Protein AF-A0A7R8GUP8-F1 (afdb_monomer_lite)

Radius of gyration: 16.22 Å; chains: 1; bounding box: 45×28×40 Å

Secondary structure (DSSP, 8-state):
-HHHHHHHHHHHTTTS---HHHHHHHHHHHHHHHHHHHHHHHHSHHHHTT-HHHHHHHHHHHHHHHHHHHHHHHTTT-HHHHHHHHHHHHHHHHHHHHHHHHHHHHTT--

Organism: Callithrix jacchus (NCBI:txid9483)

pLDDT: mean 79.9, std 14.55, range [36.47, 97.06]

InterPro domains:
  IPR000471 Interferon alpha/beta/delta [PF00143] (1-103)
  IPR000471 Interferon alpha/beta/delta [PS00252] (64-82)
  IPR000471 Interferon alpha/beta/delta [PTHR11691] (1-104)
  IPR000471 Interferon alpha/beta/delta [SM00076] (1-93)
  IPR009079 Four-helical cytokine-like, core [G3DSA:1.20.1250.10] (1-110)
  IPR009079 Four-helical cytokine-like, core [SSF47266] (1-104)

Sequence (110 aa):
MLQQIFSIFRADISLDGWEENHMEKFLIQLHQHLEYLEALMGLEAEKLSGTLGSDNLRLQVKMYFQRIHDYLENQDYSSCAWAIVRVEINRCLFFVFSLTRKLSNQGKDP

Structure (mmCIF, N/CA/C/O backbone):
data_AF-A0A7R8GUP8-F1
#
_entry.id   AF-A0A7R8GUP8-F1
#
loop_
_atom_site.group_PDB
_atom_site.id
_atom_site.type_symbol
_atom_site.label_atom_id
_atom_site.label_alt_id
_atom_site.label_comp_id
_atom_site.label_asym_id
_atom_site.label_entity_id
_atom_site.label_seq_id
_atom_site.pdbx_PDB_ins_code
_atom_site.Cartn_x
_atom_site.Cartn_y
_atom_site.Cartn_z
_atom_site.occupancy
_atom_site.B_iso_or_equiv
_atom_site.auth_seq_id
_atom_site.auth_comp_id
_atom_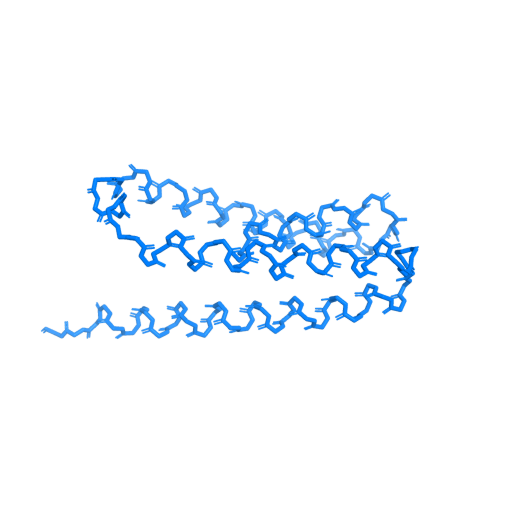site.auth_asym_id
_atom_site.auth_atom_id
_atom_site.pdbx_PDB_model_num
ATOM 1 N N . MET A 1 1 ? -6.436 -0.737 4.865 1.00 88.06 1 MET A N 1
ATOM 2 C CA . MET A 1 1 ? -6.224 0.055 3.632 1.00 88.06 1 MET A CA 1
ATOM 3 C C . MET A 1 1 ? -5.012 0.960 3.801 1.00 88.06 1 MET A C 1
ATOM 5 O O . MET A 1 1 ? -3.974 0.623 3.259 1.00 88.06 1 MET A O 1
ATOM 9 N N . LEU A 1 2 ? -5.084 2.016 4.623 1.00 88.94 2 LEU A N 1
ATOM 10 C CA . LEU A 1 2 ? -3.980 2.975 4.812 1.00 88.94 2 LEU A CA 1
ATOM 11 C C . LEU A 1 2 ? -2.650 2.331 5.256 1.00 88.94 2 LEU A C 1
ATOM 13 O O . LEU A 1 2 ? -1.621 2.606 4.651 1.00 88.94 2 LEU A O 1
ATOM 17 N N . GLN A 1 3 ? -2.676 1.395 6.214 1.00 89.31 3 GLN A N 1
ATOM 18 C CA . GLN A 1 3 ? -1.477 0.638 6.624 1.00 89.31 3 GLN A CA 1
ATOM 19 C C . GLN A 1 3 ? -0.855 -0.174 5.471 1.00 89.31 3 GLN A C 1
ATOM 21 O O . GLN A 1 3 ? 0.361 -0.284 5.372 1.00 89.31 3 GLN A O 1
ATOM 26 N N . GLN A 1 4 ? -1.682 -0.743 4.587 1.00 91.50 4 GLN A N 1
ATOM 27 C CA . GLN A 1 4 ? -1.197 -1.542 3.455 1.00 91.50 4 GLN A CA 1
ATOM 28 C C . GLN A 1 4 ? -0.584 -0.648 2.368 1.00 91.50 4 GLN A C 1
ATOM 30 O O . GLN A 1 4 ? 0.474 -0.963 1.839 1.00 91.50 4 GLN A O 1
ATOM 35 N N . ILE A 1 5 ? -1.200 0.511 2.103 1.00 90.62 5 ILE A N 1
ATOM 36 C CA . ILE A 1 5 ? -0.655 1.546 1.212 1.00 90.62 5 ILE A CA 1
ATOM 37 C C . ILE A 1 5 ? 0.729 1.985 1.696 1.00 90.62 5 ILE A C 1
ATOM 39 O O . ILE A 1 5 ? 1.680 1.994 0.923 1.00 90.62 5 ILE A O 1
ATOM 43 N N . PHE A 1 6 ? 0.853 2.295 2.986 1.00 87.75 6 PHE A N 1
ATOM 44 C CA . PHE A 1 6 ? 2.123 2.682 3.590 1.00 87.75 6 PHE A CA 1
ATOM 45 C C . PHE A 1 6 ? 3.212 1.607 3.404 1.00 87.75 6 PHE A C 1
ATOM 47 O O . PHE A 1 6 ? 4.350 1.938 3.081 1.00 87.75 6 PHE A O 1
ATOM 54 N N . SER A 1 7 ? 2.856 0.323 3.537 1.00 88.56 7 SER A N 1
ATOM 55 C CA . SER A 1 7 ? 3.774 -0.802 3.302 1.00 88.56 7 SER A CA 1
ATOM 56 C C . SER A 1 7 ? 4.297 -0.858 1.862 1.00 88.56 7 SER A C 1
ATOM 58 O O . SER A 1 7 ? 5.486 -1.091 1.661 1.00 88.56 7 SER A O 1
ATOM 60 N N . ILE A 1 8 ? 3.438 -0.611 0.867 1.00 87.62 8 ILE A N 1
ATOM 61 C CA . ILE A 1 8 ? 3.827 -0.610 -0.553 1.00 87.62 8 ILE A CA 1
ATOM 62 C C . ILE A 1 8 ? 4.857 0.486 -0.838 1.00 87.62 8 ILE A C 1
ATOM 64 O O . ILE A 1 8 ? 5.917 0.211 -1.389 1.00 87.62 8 ILE A O 1
ATOM 68 N N . PHE A 1 9 ? 4.581 1.725 -0.432 1.00 81.12 9 PHE A N 1
ATOM 69 C CA . PHE A 1 9 ? 5.469 2.851 -0.748 1.00 81.12 9 PHE A CA 1
ATOM 70 C C . PHE A 1 9 ? 6.750 2.876 0.076 1.00 81.12 9 PHE A C 1
ATOM 72 O O . PHE A 1 9 ? 7.754 3.415 -0.379 1.00 81.12 9 PHE A O 1
ATOM 79 N N . ARG A 1 10 ? 6.757 2.271 1.269 1.00 79.38 10 ARG A N 1
ATOM 80 C CA . ARG A 1 10 ? 7.998 2.089 2.028 1.00 79.38 10 ARG A CA 1
ATOM 81 C C . ARG A 1 10 ? 9.014 1.243 1.248 1.00 79.38 10 ARG A C 1
ATOM 83 O O . ARG A 1 10 ? 10.204 1.520 1.341 1.00 79.38 10 ARG A O 1
ATOM 90 N N . ALA A 1 11 ? 8.558 0.238 0.497 1.00 69.25 11 ALA A N 1
ATOM 91 C CA . ALA A 1 11 ? 9.429 -0.588 -0.341 1.00 69.25 11 ALA A CA 1
ATOM 92 C C . ALA A 1 11 ? 9.948 0.178 -1.576 1.00 69.25 11 ALA A C 1
ATOM 94 O O . ALA A 1 11 ? 11.103 0.011 -1.952 1.00 69.25 11 ALA A O 1
ATOM 95 N N . ASP A 1 12 ? 9.131 1.063 -2.154 1.00 66.12 12 ASP A N 1
ATOM 96 C CA . ASP A 1 12 ? 9.467 1.874 -3.340 1.00 66.12 12 ASP A CA 1
ATOM 97 C C . ASP A 1 12 ? 10.623 2.862 -3.099 1.00 66.12 12 ASP A C 1
ATOM 99 O O . ASP A 1 12 ? 11.557 2.949 -3.893 1.00 66.12 12 ASP A O 1
ATOM 103 N N . ILE A 1 13 ? 10.619 3.558 -1.951 1.00 59.19 13 ILE A N 1
ATOM 104 C CA . ILE A 1 13 ? 11.672 4.534 -1.592 1.00 59.19 13 ILE A CA 1
ATOM 105 C C . ILE A 1 13 ? 13.063 3.889 -1.560 1.00 59.19 13 ILE A C 1
ATOM 107 O O . ILE A 1 13 ? 14.064 4.559 -1.799 1.00 59.19 13 ILE A O 1
ATOM 111 N N . SER A 1 14 ? 13.134 2.582 -1.305 1.00 58.34 14 SER A N 1
ATOM 112 C CA . SER A 1 14 ? 14.405 1.862 -1.292 1.00 58.34 14 SER A CA 1
ATOM 113 C C . SER A 1 14 ? 14.982 1.576 -2.687 1.00 58.34 14 SER A C 1
ATOM 115 O O . SER A 1 14 ? 16.161 1.237 -2.768 1.00 58.34 14 SER A O 1
ATOM 117 N N . LEU A 1 15 ? 14.195 1.720 -3.768 1.00 55.53 15 LEU A N 1
ATOM 118 C CA . LEU A 1 15 ? 14.583 1.296 -5.119 1.00 55.53 15 LEU A CA 1
ATOM 119 C C . LEU A 1 15 ? 14.922 2.422 -6.112 1.00 55.53 15 LEU A C 1
ATOM 121 O O . LEU A 1 15 ? 15.844 2.215 -6.895 1.00 55.53 15 LEU A O 1
ATOM 125 N N . ASP A 1 16 ? 14.218 3.565 -6.135 1.00 57.47 16 ASP A N 1
ATOM 126 C CA . ASP A 1 16 ? 14.253 4.435 -7.340 1.00 57.47 16 ASP A CA 1
ATOM 127 C C . ASP A 1 16 ? 14.542 5.936 -7.121 1.00 57.47 16 ASP A C 1
ATOM 129 O O . ASP A 1 16 ? 14.372 6.727 -8.042 1.00 57.47 16 ASP A O 1
ATOM 133 N N . GLY A 1 17 ? 14.991 6.384 -5.939 1.00 54.78 17 GLY A N 1
ATOM 134 C CA . GLY A 1 17 ? 15.444 7.783 -5.743 1.00 54.78 17 GLY A CA 1
ATOM 135 C C . GLY A 1 17 ? 14.444 8.864 -6.209 1.00 54.78 17 GLY A C 1
ATOM 136 O O . GLY A 1 17 ? 14.833 9.964 -6.606 1.00 54.78 17 GLY A O 1
ATOM 137 N N . TRP A 1 18 ? 13.152 8.526 -6.228 1.00 60.06 18 TRP A N 1
ATOM 138 C CA . TRP A 1 18 ? 12.080 9.307 -6.837 1.00 60.06 18 TRP A CA 1
ATOM 139 C C . TRP A 1 18 ? 11.724 10.496 -5.948 1.00 60.06 18 TRP A C 1
ATOM 141 O O . TRP A 1 18 ? 11.358 10.267 -4.800 1.00 60.06 18 TRP A O 1
ATOM 151 N N . GLU A 1 19 ? 11.783 11.732 -6.486 1.00 58.47 19 GLU A N 1
ATOM 152 C CA . GLU A 1 19 ? 11.446 13.022 -5.836 1.00 58.47 19 GLU A CA 1
ATOM 153 C C . GLU A 1 19 ? 11.266 12.922 -4.311 1.00 58.47 19 GLU A C 1
ATOM 155 O O . GLU A 1 19 ? 10.153 13.083 -3.791 1.00 58.47 19 GLU A O 1
ATOM 160 N N . GLU A 1 20 ? 12.371 12.616 -3.619 1.00 62.53 20 GLU A N 1
ATOM 161 C CA . GLU A 1 20 ? 12.407 12.192 -2.209 1.00 62.53 20 GLU A CA 1
ATOM 162 C C . GLU A 1 20 ? 11.465 13.027 -1.337 1.00 62.53 20 GLU A C 1
ATOM 164 O O . GLU A 1 20 ? 10.688 12.506 -0.545 1.00 62.53 20 GLU A O 1
ATOM 169 N N . ASN A 1 21 ? 11.424 14.332 -1.592 1.00 69.06 21 ASN A N 1
ATOM 170 C CA . ASN A 1 21 ? 10.696 15.306 -0.797 1.00 69.06 21 ASN A CA 1
ATOM 171 C C . ASN A 1 21 ? 9.163 15.119 -0.782 1.00 69.06 21 ASN A C 1
ATOM 173 O O . ASN A 1 21 ? 8.537 15.295 0.262 1.00 69.06 21 ASN A O 1
ATOM 177 N N . HIS A 1 22 ? 8.516 14.788 -1.906 1.00 74.88 22 HIS A N 1
ATOM 178 C CA . HIS A 1 22 ? 7.046 14.704 -1.948 1.00 74.88 22 HIS A CA 1
ATOM 179 C C . HIS A 1 22 ? 6.530 13.379 -1.386 1.00 74.88 22 HIS A C 1
ATOM 181 O O . HIS A 1 22 ? 5.565 13.363 -0.616 1.00 74.88 22 HIS A O 1
ATOM 187 N N . MET A 1 23 ? 7.192 12.277 -1.742 1.00 75.94 23 MET A N 1
ATOM 188 C CA . MET A 1 23 ? 6.826 10.941 -1.277 1.00 75.94 23 MET A CA 1
ATOM 189 C C . MET A 1 23 ? 7.142 10.745 0.203 1.00 75.94 23 MET A C 1
ATOM 191 O O . MET A 1 23 ? 6.308 10.212 0.936 1.00 75.94 23 MET A O 1
ATOM 195 N N . GLU A 1 24 ? 8.287 11.241 0.671 1.00 79.12 24 GLU A N 1
ATOM 196 C CA . GLU A 1 24 ? 8.636 11.231 2.090 1.00 79.12 24 GLU A CA 1
ATOM 197 C C . GLU A 1 24 ? 7.609 12.020 2.911 1.00 79.12 24 GLU A C 1
ATOM 199 O O . GLU A 1 24 ? 7.057 11.494 3.877 1.00 79.12 24 GLU A O 1
ATOM 204 N N . LYS A 1 25 ? 7.256 13.241 2.483 1.00 84.44 25 LYS A N 1
ATOM 205 C CA . LYS A 1 25 ? 6.201 14.035 3.135 1.00 84.44 25 LYS A CA 1
ATOM 206 C C . LYS A 1 25 ? 4.868 13.301 3.182 1.00 84.44 25 LYS A C 1
ATOM 208 O O . LYS A 1 25 ? 4.217 13.299 4.226 1.00 84.44 25 LYS A O 1
ATOM 213 N N . PHE A 1 26 ? 4.463 12.679 2.075 1.00 83.44 26 PHE A N 1
ATOM 214 C CA . PHE A 1 26 ? 3.236 11.890 2.029 1.00 83.44 26 PHE A CA 1
ATOM 215 C C . PHE A 1 26 ? 3.274 10.732 3.035 1.00 83.44 26 PHE A C 1
ATOM 217 O O . PHE A 1 26 ? 2.318 10.548 3.788 1.00 83.44 26 PHE A O 1
ATOM 224 N N . LEU A 1 27 ? 4.378 9.981 3.102 1.00 83.81 27 LEU A N 1
ATOM 225 C CA . LEU A 1 27 ? 4.528 8.875 4.047 1.00 83.81 27 LEU A CA 1
ATOM 226 C C . LEU A 1 27 ? 4.560 9.330 5.503 1.00 83.81 27 LEU A C 1
ATOM 228 O O . LEU A 1 27 ? 3.941 8.675 6.339 1.00 83.81 27 LEU A O 1
ATOM 232 N N . ILE A 1 28 ? 5.230 10.443 5.807 1.00 86.56 28 ILE A N 1
ATOM 233 C CA . ILE A 1 28 ? 5.243 11.034 7.151 1.00 86.56 28 ILE A CA 1
ATOM 234 C C . ILE A 1 28 ? 3.815 11.389 7.572 1.00 86.56 28 ILE A C 1
ATOM 236 O O . ILE A 1 28 ? 3.368 10.977 8.641 1.00 86.56 28 ILE A O 1
ATOM 240 N N . GLN A 1 29 ? 3.072 12.096 6.717 1.00 88.19 29 GLN A N 1
ATOM 241 C CA . GLN A 1 29 ? 1.683 12.466 7.004 1.00 88.19 29 GLN A CA 1
ATOM 242 C C . GLN A 1 29 ? 0.779 11.238 7.152 1.00 88.19 29 GLN A C 1
ATOM 244 O O . GLN A 1 29 ? -0.060 11.185 8.051 1.00 88.19 29 GLN A O 1
ATOM 249 N N . LEU A 1 30 ? 0.956 10.233 6.292 1.00 86.56 30 LEU A N 1
ATOM 250 C CA . LEU A 1 30 ? 0.202 8.987 6.364 1.00 86.56 30 LEU A CA 1
ATOM 251 C C . LEU A 1 30 ? 0.493 8.231 7.665 1.00 86.56 30 LEU A C 1
ATOM 253 O O . LEU A 1 30 ? -0.436 7.724 8.289 1.00 86.56 30 LEU A O 1
ATOM 257 N N . HIS A 1 31 ? 1.755 8.178 8.089 1.00 86.25 31 HIS A N 1
ATOM 258 C CA . HIS A 1 31 ? 2.153 7.536 9.337 1.00 86.25 31 HIS A CA 1
ATOM 259 C C . HIS A 1 31 ? 1.546 8.236 10.555 1.00 86.25 31 HIS A C 1
ATOM 261 O O . HIS A 1 31 ? 0.897 7.576 11.360 1.00 86.25 31 HIS A O 1
ATOM 267 N N . GLN A 1 32 ? 1.643 9.565 10.630 1.00 88.06 32 GLN A N 1
ATOM 268 C CA . GLN A 1 32 ? 1.018 10.355 11.699 1.00 88.06 32 GLN A CA 1
ATOM 269 C C . GLN A 1 32 ? -0.499 10.129 11.767 1.00 88.06 32 GLN A C 1
ATOM 271 O O . GLN A 1 32 ? -1.082 10.024 12.846 1.00 88.06 32 GLN A O 1
ATOM 276 N N . HIS A 1 33 ? -1.159 10.024 10.610 1.00 84.44 33 HIS A N 1
ATOM 277 C CA . HIS A 1 33 ? -2.589 9.734 10.565 1.00 84.44 33 HIS A CA 1
ATOM 278 C C . HIS A 1 33 ? -2.914 8.319 11.065 1.00 84.44 33 HIS A C 1
ATOM 280 O O . HIS A 1 33 ? -3.928 8.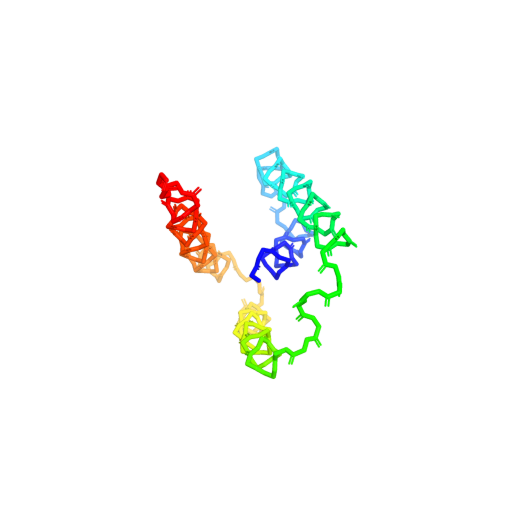123 11.733 1.00 84.44 33 HIS A O 1
ATOM 286 N N . LEU A 1 34 ? -2.060 7.335 10.769 1.00 85.12 34 LEU A N 1
ATOM 287 C CA . LEU A 1 34 ? -2.197 5.976 11.293 1.00 85.12 34 LEU A CA 1
ATOM 288 C C . LEU A 1 34 ? -2.032 5.937 12.816 1.00 85.12 34 LEU A C 1
ATOM 290 O O . LEU A 1 34 ? -2.877 5.342 13.477 1.00 85.12 34 LEU A O 1
ATOM 294 N N . GLU A 1 35 ? -1.025 6.616 13.367 1.00 86.38 35 GLU A N 1
ATOM 295 C CA . GLU A 1 35 ? -0.818 6.714 14.820 1.00 86.38 35 GLU A CA 1
ATOM 296 C C . GLU A 1 35 ? -2.024 7.354 15.521 1.00 86.38 35 GLU A C 1
ATOM 298 O O . GLU A 1 35 ? -2.490 6.860 16.548 1.00 86.38 35 GLU A O 1
ATOM 303 N N . TYR A 1 36 ? -2.586 8.418 14.938 1.00 86.44 36 TYR A N 1
ATOM 304 C CA . TYR A 1 36 ? -3.796 9.055 15.457 1.00 86.44 36 TYR A CA 1
ATOM 305 C C . TYR A 1 36 ? -4.997 8.096 15.483 1.00 86.44 36 TYR A C 1
ATOM 307 O O . TYR A 1 36 ? -5.714 8.026 16.483 1.00 86.44 36 TYR A O 1
ATOM 315 N N . LEU A 1 37 ? -5.213 7.338 14.403 1.00 82.56 37 LEU A N 1
ATOM 316 C CA . LEU A 1 37 ? -6.293 6.350 14.332 1.00 82.56 37 LEU A CA 1
ATOM 317 C C . LEU A 1 37 ? -6.087 5.199 15.322 1.00 82.56 37 LEU A C 1
ATOM 319 O O . LEU A 1 37 ? -7.050 4.759 15.946 1.00 82.56 37 LEU A O 1
ATOM 323 N N . GLU A 1 38 ? -4.852 4.725 15.487 1.00 82.94 38 GLU A N 1
ATOM 324 C CA . GLU A 1 38 ? -4.512 3.679 16.455 1.00 82.94 38 GLU A CA 1
ATOM 325 C C . GLU A 1 38 ? -4.745 4.151 17.894 1.00 82.94 38 GLU A C 1
ATOM 327 O O . GLU A 1 38 ? -5.344 3.418 18.681 1.00 82.94 38 GLU A O 1
ATOM 332 N N . ALA A 1 39 ? -4.373 5.391 18.225 1.00 83.50 39 ALA A N 1
ATOM 333 C CA . ALA A 1 39 ? -4.669 5.991 19.524 1.00 83.50 39 ALA A CA 1
ATOM 334 C C . ALA A 1 39 ? -6.183 6.119 19.772 1.00 83.50 39 ALA A C 1
ATOM 336 O O . ALA A 1 39 ? -6.658 5.782 20.856 1.00 83.50 39 ALA A O 1
ATOM 337 N N . LEU A 1 40 ? -6.956 6.546 18.765 1.00 80.81 40 LEU A N 1
ATOM 338 C CA . LEU A 1 40 ? -8.415 6.655 18.862 1.00 80.81 40 LEU A CA 1
ATOM 339 C C . LEU A 1 40 ? -9.079 5.284 19.052 1.00 80.81 40 LEU A C 1
ATOM 341 O O . LEU A 1 40 ? -9.945 5.131 19.908 1.00 80.81 40 LEU A O 1
ATOM 345 N N . MET A 1 41 ? -8.626 4.265 18.319 1.00 72.81 41 MET A N 1
ATOM 346 C CA . MET A 1 41 ? -9.093 2.887 18.490 1.00 72.81 41 MET A CA 1
ATOM 347 C C . MET A 1 41 ? -8.679 2.282 19.834 1.00 72.81 41 MET A C 1
ATOM 349 O O . MET A 1 41 ? -9.444 1.512 20.407 1.00 72.81 41 MET A O 1
ATOM 353 N N . GLY A 1 42 ? -7.493 2.618 20.349 1.00 68.50 42 GLY A N 1
ATOM 354 C CA . GLY A 1 42 ? -7.034 2.191 21.672 1.00 68.50 42 GLY A CA 1
ATOM 355 C C . GLY A 1 42 ? -7.939 2.695 22.799 1.00 68.50 42 GLY A C 1
ATOM 356 O O . GLY A 1 42 ? -8.131 1.992 23.787 1.00 68.50 42 GLY A O 1
ATOM 357 N N . LEU A 1 43 ? -8.560 3.864 22.614 1.00 60.88 43 LEU A N 1
ATOM 358 C CA . LEU A 1 43 ? -9.570 4.419 23.522 1.00 60.88 43 LEU A CA 1
ATOM 359 C C . LEU A 1 43 ? -10.953 3.755 23.367 1.00 60.88 43 LEU A C 1
ATOM 361 O O . LEU A 1 43 ? -11.771 3.832 24.279 1.00 60.88 43 LEU A O 1
ATOM 365 N N . GLU A 1 44 ? -11.214 3.088 22.238 1.00 60.69 44 GLU A N 1
ATOM 366 C CA . GLU A 1 44 ? -12.501 2.465 21.878 1.00 60.69 44 GLU A CA 1
ATOM 367 C C . GLU A 1 44 ? -12.455 0.918 21.865 1.00 60.69 44 GLU A C 1
ATOM 369 O O . GLU A 1 44 ? -13.405 0.258 21.430 1.00 60.69 44 GLU A O 1
ATOM 374 N N . ALA A 1 45 ? -11.352 0.325 22.344 1.00 56.12 45 ALA A N 1
ATOM 375 C CA . ALA A 1 45 ? -10.989 -1.087 22.175 1.00 56.12 45 ALA A CA 1
ATOM 376 C C . ALA A 1 45 ? -12.005 -2.100 22.744 1.00 56.12 45 ALA A C 1
ATOM 378 O O . ALA A 1 45 ? -12.018 -3.261 22.329 1.00 56.12 45 ALA A O 1
ATOM 379 N N . GLU A 1 46 ? -12.908 -1.671 23.628 1.00 53.06 46 GLU A N 1
ATOM 380 C CA . GLU A 1 46 ? -13.998 -2.507 24.150 1.00 53.06 46 GLU A CA 1
ATOM 381 C C . GLU A 1 46 ? -15.181 -2.673 23.178 1.00 53.06 46 GLU A C 1
ATOM 383 O O . GLU A 1 46 ? -15.964 -3.607 23.332 1.00 53.06 46 GLU A O 1
ATOM 388 N N . LYS A 1 47 ? -15.326 -1.826 22.147 1.00 53.31 47 LYS A N 1
ATOM 389 C CA . LYS A 1 47 ? -16.548 -1.782 21.316 1.00 53.31 47 LYS A CA 1
ATOM 390 C C . LYS A 1 47 ? -16.445 -2.519 19.972 1.00 53.31 47 LYS A C 1
ATOM 392 O O . LYS A 1 47 ? -17.468 -2.894 19.403 1.00 53.31 47 LYS A O 1
ATOM 397 N N . LEU A 1 48 ? -15.233 -2.734 19.450 1.00 52.50 48 LEU A N 1
ATOM 398 C CA . LEU A 1 48 ? -15.003 -3.200 18.067 1.00 52.50 48 LEU A CA 1
ATOM 399 C C . LEU A 1 48 ? -14.437 -4.626 17.941 1.00 52.50 48 LEU A C 1
ATOM 401 O O . LEU A 1 48 ? -14.414 -5.171 16.838 1.00 52.50 48 LEU A O 1
ATOM 405 N N . SER A 1 49 ? -14.019 -5.260 19.038 1.00 48.12 49 SER A N 1
ATOM 406 C CA . SER A 1 49 ? -13.351 -6.575 19.036 1.00 48.12 49 SER A CA 1
ATOM 407 C C . SER A 1 49 ? -14.276 -7.782 18.791 1.00 48.12 49 SER A C 1
ATOM 409 O O . SER A 1 49 ? -13.808 -8.917 18.803 1.00 48.12 49 SER A O 1
ATOM 411 N N . GLY A 1 50 ? -15.575 -7.566 18.545 1.00 49.72 50 GLY A N 1
ATOM 412 C CA . GLY A 1 50 ? -16.587 -8.634 18.541 1.00 49.72 50 GLY A CA 1
ATOM 413 C C . GLY A 1 50 ? -17.319 -8.921 17.224 1.00 49.72 50 GLY A C 1
ATOM 414 O O . GLY A 1 50 ? -18.186 -9.791 17.209 1.00 49.72 50 GLY A O 1
ATOM 415 N N . THR A 1 51 ? -17.047 -8.222 16.115 1.00 57.62 51 THR A N 1
ATOM 416 C CA . THR A 1 51 ? -17.802 -8.435 14.860 1.00 57.62 51 THR A CA 1
ATOM 417 C C . THR A 1 51 ? -17.032 -9.291 13.852 1.00 57.62 51 THR A C 1
ATOM 419 O O . THR A 1 51 ? -16.158 -8.800 13.145 1.00 57.62 51 THR A O 1
ATOM 422 N N . LEU A 1 52 ? -17.438 -10.558 13.703 1.00 55.38 52 LEU A N 1
ATOM 423 C CA . LEU A 1 52 ? -16.918 -11.536 12.725 1.00 55.38 52 LEU A CA 1
ATOM 424 C C . LEU A 1 52 ? -16.806 -10.982 11.283 1.00 55.38 52 LEU A C 1
ATOM 426 O O . LEU A 1 52 ? -15.917 -11.361 10.521 1.00 55.38 52 LEU A O 1
ATOM 430 N N . GLY A 1 53 ? -17.687 -10.048 10.902 1.00 61.53 53 GLY A N 1
ATOM 431 C CA . GLY A 1 53 ? -17.644 -9.380 9.596 1.00 61.53 53 GLY A CA 1
ATOM 432 C C . GLY A 1 53 ? -16.435 -8.455 9.393 1.00 61.53 53 GLY A C 1
ATOM 433 O O . GLY A 1 53 ? -15.944 -8.338 8.271 1.00 61.53 53 GLY A O 1
ATOM 434 N N . SER A 1 54 ? -15.920 -7.842 10.463 1.00 69.38 54 SER A N 1
ATOM 435 C CA . SER A 1 54 ? -14.748 -6.954 10.427 1.00 69.38 54 SER A CA 1
ATOM 436 C C . SER A 1 54 ? -13.468 -7.727 10.094 1.00 69.38 54 SER A C 1
ATOM 438 O O . SER A 1 54 ? -12.669 -7.298 9.258 1.00 69.38 54 SER A O 1
ATOM 440 N N . ASP A 1 55 ? -13.316 -8.926 10.661 1.00 75.44 55 ASP A N 1
ATOM 441 C CA . ASP A 1 55 ? -12.161 -9.788 10.407 1.00 75.44 55 ASP A CA 1
ATOM 442 C C . ASP A 1 55 ? -12.106 -10.290 8.963 1.00 75.44 55 ASP A C 1
ATOM 444 O O . ASP A 1 55 ? -11.043 -10.256 8.337 1.00 75.44 55 ASP A O 1
ATOM 448 N N . ASN A 1 56 ? -13.255 -10.676 8.402 1.00 84.31 56 ASN A N 1
ATOM 449 C CA . ASN A 1 56 ? -13.357 -11.089 7.003 1.00 84.31 56 ASN A CA 1
ATOM 450 C C . ASN A 1 56 ? -13.002 -9.943 6.038 1.00 84.31 56 ASN A C 1
ATOM 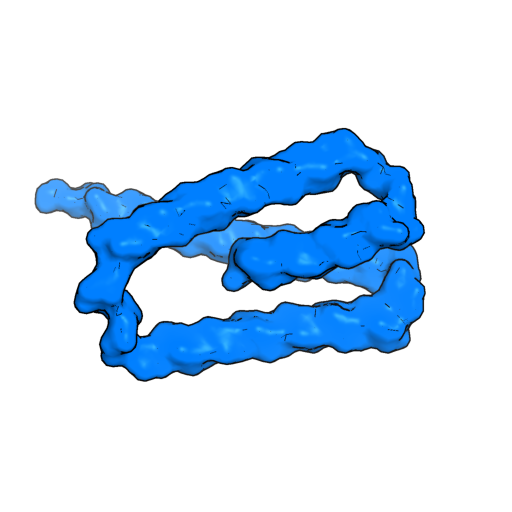452 O O . ASN A 1 56 ? -12.225 -10.135 5.103 1.00 84.31 56 ASN A O 1
ATOM 456 N N . LEU A 1 57 ? -13.510 -8.730 6.280 1.00 85.19 57 LEU A N 1
ATOM 457 C CA . LEU A 1 57 ? -13.170 -7.557 5.464 1.00 85.19 57 LEU A CA 1
ATOM 458 C C . LEU A 1 57 ? -11.682 -7.202 5.571 1.00 85.19 57 LEU A C 1
ATOM 460 O O . LEU A 1 57 ? -11.032 -6.925 4.562 1.00 85.19 57 LEU A O 1
ATOM 464 N N . ARG A 1 58 ? -11.114 -7.258 6.781 1.00 86.62 58 ARG A N 1
ATOM 465 C CA . ARG A 1 58 ? -9.682 -7.028 7.010 1.00 86.62 58 ARG A CA 1
ATOM 466 C C . ARG A 1 58 ? -8.820 -8.028 6.241 1.00 86.62 58 ARG A C 1
ATOM 468 O O . ARG A 1 58 ? -7.815 -7.625 5.653 1.00 86.62 58 ARG A O 1
ATOM 475 N N . LEU A 1 59 ? -9.209 -9.303 6.216 1.00 89.81 59 LEU A N 1
ATOM 476 C CA . LEU A 1 59 ? -8.515 -10.336 5.451 1.00 89.81 59 LEU A CA 1
ATOM 477 C C . LEU A 1 59 ? -8.598 -10.081 3.940 1.00 89.81 59 LEU A C 1
ATOM 479 O O . LEU A 1 59 ? -7.574 -10.138 3.263 1.00 89.81 59 LEU A O 1
ATOM 483 N N . GLN A 1 60 ? -9.776 -9.729 3.420 1.00 91.69 60 GLN A N 1
ATOM 484 C CA . GLN A 1 60 ? -9.943 -9.406 1.998 1.00 91.69 60 GLN A CA 1
ATOM 485 C C . GLN A 1 60 ? -9.078 -8.218 1.569 1.00 91.69 60 GLN A C 1
ATOM 487 O O . GLN A 1 60 ? -8.443 -8.269 0.517 1.00 91.69 60 GLN A O 1
ATOM 492 N N . VAL A 1 61 ? -8.992 -7.179 2.406 1.00 91.50 61 VAL A N 1
ATOM 493 C CA . VAL A 1 61 ? -8.090 -6.048 2.162 1.00 91.50 61 VAL A CA 1
ATOM 494 C C . VAL A 1 61 ? -6.640 -6.527 2.103 1.00 91.50 61 VAL A C 1
ATOM 496 O O . VAL A 1 61 ? -5.945 -6.201 1.148 1.00 91.50 61 VAL A O 1
ATOM 499 N N . LYS A 1 62 ? -6.177 -7.335 3.066 1.00 92.06 62 LYS A N 1
ATOM 500 C CA . LYS A 1 62 ? -4.809 -7.884 3.037 1.00 92.06 62 LYS A CA 1
ATOM 501 C C . LYS A 1 62 ? -4.538 -8.687 1.762 1.00 92.06 62 LYS A C 1
ATOM 503 O O . LYS A 1 62 ? -3.522 -8.465 1.118 1.00 92.06 62 LYS A O 1
ATOM 508 N N . MET A 1 63 ? -5.459 -9.562 1.357 1.00 95.06 63 MET A N 1
ATOM 509 C CA . MET A 1 63 ? -5.317 -10.352 0.127 1.00 95.06 63 MET A CA 1
ATOM 510 C C . MET A 1 63 ? -5.243 -9.484 -1.131 1.00 95.06 63 MET A C 1
ATOM 512 O O . MET A 1 63 ? -4.492 -9.792 -2.052 1.00 95.06 63 MET A O 1
ATOM 516 N N . TYR A 1 64 ? -6.029 -8.410 -1.193 1.00 96.56 64 TYR A N 1
ATOM 517 C CA . TYR A 1 64 ? -5.991 -7.487 -2.320 1.00 96.56 64 TYR A CA 1
ATOM 518 C C . TYR A 1 64 ? -4.626 -6.793 -2.432 1.00 96.56 64 TYR A C 1
ATOM 520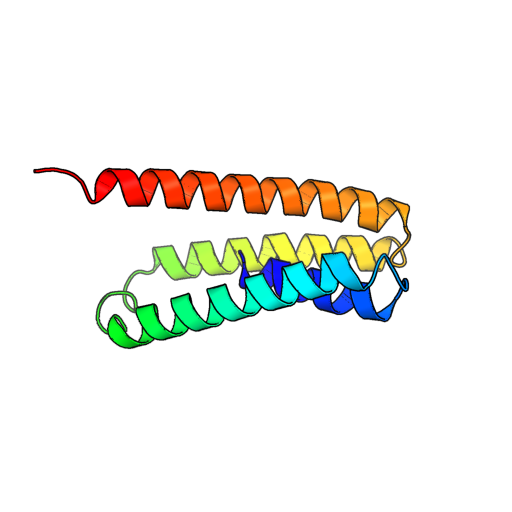 O O . TYR A 1 64 ? -4.043 -6.777 -3.511 1.00 96.56 64 TYR A O 1
ATOM 528 N N . PHE A 1 65 ? -4.078 -6.298 -1.319 1.00 95.50 65 PHE A N 1
ATOM 529 C CA . PHE A 1 65 ? -2.754 -5.671 -1.314 1.00 95.50 65 PHE A CA 1
ATOM 530 C C . PHE A 1 65 ? -1.617 -6.679 -1.532 1.00 95.50 65 PHE A C 1
ATOM 532 O O . PHE A 1 65 ? -0.636 -6.337 -2.184 1.00 95.50 65 PHE A O 1
ATOM 539 N N . GLN A 1 66 ? -1.774 -7.931 -1.091 1.00 95.31 66 GLN A N 1
ATOM 540 C CA . GLN A 1 66 ? -0.829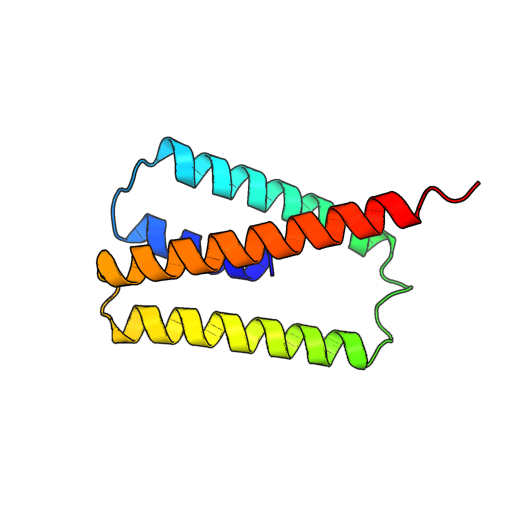 -9.001 -1.418 1.00 95.31 66 GLN A CA 1
ATOM 541 C C . GLN A 1 66 ? -0.712 -9.196 -2.934 1.00 95.31 66 GLN A C 1
ATOM 543 O O . GLN A 1 66 ? 0.393 -9.223 -3.454 1.00 95.31 66 GLN A O 1
ATOM 548 N N . ARG A 1 67 ? -1.831 -9.206 -3.672 1.00 97.06 67 ARG A N 1
ATOM 549 C CA . ARG A 1 67 ? -1.801 -9.307 -5.144 1.00 97.06 67 ARG A CA 1
ATOM 550 C C . ARG A 1 67 ? -1.056 -8.150 -5.812 1.00 97.06 67 ARG A C 1
ATOM 552 O O . ARG A 1 67 ? -0.505 -8.333 -6.891 1.00 97.06 67 ARG A O 1
ATOM 559 N N . ILE A 1 68 ? -1.059 -6.965 -5.200 1.00 96.06 68 ILE A N 1
ATOM 560 C CA . ILE A 1 68 ? -0.294 -5.813 -5.694 1.00 96.06 68 ILE A CA 1
ATOM 561 C C . ILE A 1 68 ? 1.206 -6.031 -5.464 1.00 96.06 68 ILE A C 1
ATOM 563 O O . ILE A 1 68 ? 1.993 -5.765 -6.369 1.00 96.06 68 ILE A O 1
ATOM 567 N N . HIS A 1 69 ? 1.596 -6.544 -4.293 1.00 93.44 69 HIS A N 1
ATOM 568 C CA . HIS A 1 69 ? 2.981 -6.937 -4.026 1.00 93.44 69 HIS A CA 1
ATOM 569 C C . HIS A 1 69 ? 3.451 -8.022 -5.001 1.00 93.44 69 HIS A C 1
ATOM 571 O O . HIS A 1 69 ? 4.456 -7.826 -5.677 1.00 93.44 69 HIS A O 1
ATOM 577 N N . ASP A 1 70 ? 2.669 -9.092 -5.161 1.00 95.50 70 ASP A N 1
ATOM 578 C CA . ASP A 1 70 ? 2.975 -10.178 -6.095 1.00 95.50 70 ASP A CA 1
ATOM 579 C C . ASP A 1 70 ? 3.100 -9.645 -7.534 1.00 95.50 70 ASP A C 1
ATOM 581 O O . ASP A 1 70 ? 3.960 -10.075 -8.297 1.00 95.50 70 ASP A O 1
ATOM 585 N N . TYR A 1 71 ? 2.251 -8.692 -7.936 1.00 95.81 71 TYR A N 1
ATOM 586 C CA . TYR A 1 71 ? 2.350 -8.044 -9.244 1.00 95.81 71 TYR A CA 1
ATOM 587 C C . TYR A 1 71 ? 3.666 -7.275 -9.412 1.00 95.81 71 TYR A C 1
ATOM 589 O O . TYR A 1 71 ? 4.311 -7.424 -10.444 1.00 95.81 71 TYR A O 1
ATOM 597 N N . LEU A 1 72 ? 4.079 -6.479 -8.420 1.00 92.69 72 LEU A N 1
ATOM 598 C CA . LEU A 1 72 ? 5.347 -5.743 -8.472 1.00 92.69 72 LEU A CA 1
ATOM 599 C C . LEU A 1 72 ? 6.548 -6.687 -8.572 1.00 92.69 72 LEU A C 1
ATOM 601 O O . LEU A 1 72 ? 7.413 -6.464 -9.417 1.00 92.69 72 LEU A O 1
ATOM 605 N N . GLU A 1 73 ? 6.564 -7.754 -7.770 1.00 92.75 73 GLU A N 1
ATOM 606 C CA . GLU A 1 73 ? 7.604 -8.788 -7.817 1.00 92.75 73 GLU A CA 1
ATOM 607 C C . GLU A 1 73 ? 7.669 -9.456 -9.194 1.00 92.75 73 GLU A C 1
ATOM 609 O O . GLU A 1 73 ? 8.735 -9.533 -9.793 1.00 92.75 73 GLU A O 1
ATOM 614 N N . ASN A 1 74 ? 6.521 -9.856 -9.750 1.00 95.88 74 ASN A N 1
ATOM 615 C CA . ASN A 1 74 ? 6.440 -10.484 -11.073 1.00 95.88 74 ASN A CA 1
ATOM 616 C C . ASN A 1 74 ? 6.813 -9.550 -12.237 1.00 95.88 74 ASN A C 1
ATOM 618 O O . ASN A 1 74 ? 6.923 -10.008 -13.373 1.00 95.88 74 ASN A O 1
ATOM 622 N N . GLN A 1 75 ? 6.906 -8.243 -11.999 1.00 95.06 75 GLN A N 1
ATOM 623 C CA . GLN A 1 75 ? 7.302 -7.247 -12.997 1.00 95.06 75 GLN A CA 1
ATOM 624 C C . GLN A 1 75 ? 8.686 -6.651 -12.703 1.00 95.06 75 GLN A C 1
ATOM 626 O O . GLN A 1 75 ? 8.998 -5.575 -13.225 1.00 95.06 75 GLN A O 1
ATOM 631 N N . ASP A 1 76 ? 9.473 -7.312 -11.845 1.00 91.00 76 ASP A N 1
ATOM 632 C CA . ASP A 1 76 ? 10.814 -6.902 -11.416 1.00 91.00 76 ASP A CA 1
ATOM 633 C C . ASP A 1 76 ? 10.871 -5.446 -10.936 1.00 91.00 76 ASP A C 1
ATOM 635 O O . ASP A 1 76 ? 11.846 -4.734 -11.171 1.00 91.00 76 ASP A O 1
ATOM 639 N N . TYR A 1 77 ? 9.794 -4.973 -10.300 1.00 88.81 77 TYR A N 1
ATOM 640 C CA . TYR A 1 77 ? 9.681 -3.596 -9.818 1.00 88.81 77 TYR A CA 1
ATOM 641 C C . TYR A 1 77 ? 9.952 -2.537 -10.901 1.00 88.81 77 TYR A C 1
ATOM 643 O O . TYR A 1 77 ? 10.436 -1.442 -10.616 1.00 88.81 77 TYR A O 1
ATOM 651 N N . SER A 1 78 ? 9.635 -2.845 -12.162 1.00 89.12 78 SER A N 1
ATOM 652 C CA . SER A 1 78 ? 9.841 -1.911 -13.267 1.00 89.12 78 SER A CA 1
ATOM 653 C C . SER A 1 78 ? 9.076 -0.595 -13.072 1.00 89.12 78 SER A C 1
ATOM 655 O O . SER A 1 78 ? 7.991 -0.544 -12.483 1.00 89.12 78 SER A O 1
ATOM 657 N N . SER A 1 79 ? 9.598 0.489 -13.648 1.00 86.06 79 SER A N 1
ATOM 658 C CA . SER A 1 79 ? 8.972 1.818 -13.585 1.00 86.06 79 SER A CA 1
ATOM 659 C C . SER A 1 79 ? 7.535 1.836 -14.134 1.00 86.06 79 SER A C 1
ATOM 661 O O . SER A 1 79 ? 6.667 2.533 -13.598 1.00 86.06 79 SER A O 1
ATOM 663 N N . CYS A 1 80 ? 7.250 1.023 -15.159 1.00 90.25 80 CYS A N 1
ATOM 664 C CA . CYS A 1 80 ? 5.905 0.810 -15.699 1.00 90.25 80 CYS A CA 1
ATOM 665 C C . CYS A 1 80 ? 4.967 0.136 -14.685 1.00 90.25 80 CYS A C 1
ATOM 667 O O . CYS A 1 80 ? 3.827 0.578 -14.521 1.00 90.25 80 CYS A O 1
ATOM 669 N N . ALA A 1 81 ? 5.437 -0.898 -13.981 1.00 92.19 81 ALA A N 1
ATOM 670 C CA . ALA A 1 81 ? 4.654 -1.573 -12.949 1.00 92.19 81 ALA A CA 1
ATOM 671 C C . ALA A 1 81 ? 4.326 -0.620 -11.793 1.00 92.19 81 ALA A C 1
ATOM 673 O O . ALA A 1 81 ? 3.169 -0.520 -11.378 1.00 92.19 81 ALA A O 1
ATOM 674 N N . TRP A 1 82 ? 5.304 0.172 -11.350 1.00 89.50 82 TRP A N 1
ATOM 675 C CA . TRP A 1 82 ? 5.087 1.214 -10.349 1.00 89.50 82 TRP A CA 1
ATOM 676 C C . TRP A 1 82 ? 4.096 2.285 -10.800 1.00 89.50 82 TRP A C 1
ATOM 678 O O . TRP A 1 82 ? 3.268 2.729 -10.004 1.00 89.50 82 TRP A O 1
ATOM 688 N N . ALA A 1 83 ? 4.109 2.681 -12.076 1.00 89.88 83 ALA A N 1
ATOM 689 C CA . ALA A 1 83 ? 3.114 3.611 -12.605 1.00 89.88 83 ALA A CA 1
ATOM 690 C C . ALA A 1 83 ? 1.685 3.054 -12.483 1.00 89.88 83 ALA A C 1
ATOM 692 O O . ALA A 1 83 ? 0.778 3.781 -12.074 1.00 89.88 83 ALA A O 1
ATOM 693 N N . ILE A 1 84 ? 1.496 1.763 -12.762 1.00 93.69 84 ILE A N 1
ATOM 694 C CA . ILE A 1 84 ? 0.203 1.080 -12.619 1.00 93.69 84 ILE A CA 1
ATOM 695 C C . ILE A 1 84 ? -0.210 1.005 -11.147 1.00 93.69 84 ILE A C 1
ATOM 697 O O . ILE A 1 84 ? -1.333 1.387 -10.805 1.00 93.69 84 ILE A O 1
ATOM 701 N N . VAL A 1 85 ? 0.699 0.586 -10.262 1.00 92.62 85 VAL A N 1
ATOM 702 C CA . VAL A 1 85 ? 0.426 0.522 -8.821 1.00 92.62 85 VAL A CA 1
ATOM 703 C C . VAL A 1 85 ? 0.059 1.895 -8.274 1.00 92.62 85 VAL A C 1
ATOM 705 O O . VAL A 1 85 ? -0.934 2.011 -7.563 1.00 92.62 85 VAL A O 1
ATOM 708 N N . ARG A 1 86 ? 0.758 2.965 -8.663 1.00 88.62 86 ARG A N 1
ATOM 709 C CA . ARG A 1 86 ? 0.415 4.334 -8.246 1.00 88.62 86 ARG A CA 1
ATOM 710 C C . ARG A 1 86 ? -1.012 4.723 -8.620 1.00 88.62 86 ARG A C 1
ATOM 712 O O . ARG A 1 86 ? -1.708 5.322 -7.799 1.00 88.62 86 ARG A O 1
ATOM 719 N N . VAL A 1 87 ? -1.470 4.392 -9.827 1.00 92.62 87 VAL A N 1
ATOM 720 C CA . VAL A 1 87 ? -2.865 4.644 -10.229 1.00 92.62 87 VAL A CA 1
ATOM 721 C C . VAL A 1 87 ? -3.831 3.882 -9.320 1.00 92.62 87 VAL A C 1
ATOM 723 O O . VAL A 1 87 ? -4.824 4.449 -8.859 1.00 92.62 87 VAL A O 1
ATOM 726 N N . GLU A 1 88 ? -3.525 2.626 -9.011 1.00 95.25 88 GLU A N 1
ATOM 727 C CA . GLU A 1 88 ? -4.378 1.786 -8.172 1.00 95.25 88 GLU A CA 1
ATOM 728 C C . GLU A 1 88 ? -4.424 2.247 -6.706 1.00 95.25 88 GLU A C 1
ATOM 730 O O . GLU A 1 88 ? -5.494 2.306 -6.093 1.00 95.25 88 GLU A O 1
ATOM 735 N N . ILE A 1 89 ? -3.297 2.693 -6.155 1.00 91.31 89 ILE A N 1
ATOM 736 C CA . ILE A 1 89 ? -3.260 3.313 -4.829 1.00 91.31 89 ILE A CA 1
ATOM 737 C C . ILE A 1 89 ? -4.089 4.594 -4.815 1.00 91.31 89 ILE A C 1
ATOM 739 O O . ILE A 1 89 ? -4.867 4.799 -3.882 1.00 91.31 89 ILE A O 1
ATOM 743 N N . ASN A 1 90 ? -3.954 5.460 -5.822 1.00 89.19 90 ASN A N 1
ATOM 744 C CA . ASN A 1 90 ? -4.734 6.696 -5.877 1.00 89.19 90 ASN A CA 1
ATOM 745 C C . ASN A 1 90 ? -6.243 6.409 -5.850 1.00 89.19 90 ASN A C 1
ATOM 747 O O . ASN A 1 90 ? -6.994 7.104 -5.162 1.00 89.19 90 ASN A O 1
ATOM 751 N N . ARG A 1 91 ? -6.691 5.334 -6.512 1.00 93.50 91 ARG A N 1
ATOM 752 C CA . ARG A 1 91 ? -8.081 4.858 -6.421 1.00 93.50 91 ARG A CA 1
ATOM 753 C C . ARG A 1 91 ? -8.444 4.401 -5.009 1.00 93.50 91 ARG A C 1
ATOM 755 O O . ARG A 1 91 ? -9.497 4.792 -4.503 1.00 93.50 91 ARG A O 1
ATOM 762 N N . CYS A 1 92 ? -7.579 3.631 -4.350 1.00 92.50 92 CYS A N 1
ATOM 763 C CA . CYS A 1 92 ? -7.779 3.225 -2.956 1.00 92.50 92 CYS A CA 1
ATOM 764 C C . CYS A 1 92 ? -7.911 4.430 -2.015 1.00 92.50 92 CYS A C 1
ATOM 766 O O . CYS A 1 92 ? -8.812 4.461 -1.176 1.00 92.50 92 CYS A O 1
ATOM 768 N N . LEU A 1 93 ? -7.043 5.435 -2.160 1.00 88.44 93 LEU A N 1
ATOM 769 C CA . LEU A 1 93 ? -7.086 6.666 -1.368 1.00 88.44 93 LEU A CA 1
ATOM 770 C C . LEU A 1 93 ? -8.380 7.437 -1.622 1.00 88.44 93 LEU A C 1
ATOM 772 O O . LEU A 1 93 ? -9.067 7.807 -0.672 1.00 88.44 93 LEU A O 1
ATOM 776 N N . PHE A 1 94 ? -8.764 7.615 -2.888 1.00 89.81 94 PHE A N 1
ATOM 777 C CA . PHE A 1 94 ? -10.024 8.261 -3.251 1.00 89.81 94 PHE A CA 1
ATOM 778 C C . PHE A 1 94 ? -11.234 7.562 -2.616 1.00 89.81 94 PHE A C 1
ATOM 780 O O . PHE A 1 94 ? -12.138 8.221 -2.092 1.00 89.81 94 PHE A O 1
ATOM 787 N N . PHE A 1 95 ? -11.237 6.228 -2.613 1.00 89.81 95 PHE A N 1
ATOM 788 C CA . PHE A 1 95 ? -12.275 5.436 -1.965 1.00 89.81 95 PHE A CA 1
ATOM 789 C C . PHE A 1 95 ? -12.303 5.655 -0.446 1.00 89.81 95 PHE A C 1
ATOM 791 O O . PHE A 1 95 ? -13.368 5.945 0.101 1.00 89.81 95 PHE A O 1
ATOM 798 N N . VAL A 1 96 ? -11.148 5.599 0.229 1.00 87.88 96 VAL A N 1
ATOM 799 C CA . VAL A 1 96 ? -11.044 5.857 1.678 1.00 87.88 96 VAL A CA 1
ATOM 800 C C . VAL A 1 96 ? -11.537 7.261 2.017 1.00 87.88 96 VAL A C 1
ATOM 802 O O . VAL A 1 96 ? -12.416 7.396 2.861 1.00 87.88 96 VAL A O 1
ATOM 805 N N . PHE A 1 97 ? -11.065 8.301 1.326 1.00 85.00 97 PHE A N 1
ATOM 806 C CA . PHE A 1 97 ? -11.509 9.675 1.579 1.00 85.00 97 PHE A CA 1
ATOM 807 C C . PHE A 1 97 ? -13.011 9.860 1.349 1.00 85.00 97 PHE A C 1
ATOM 809 O O . PHE A 1 97 ? -13.677 10.565 2.109 1.00 85.00 97 PHE A O 1
ATOM 816 N N . SER A 1 98 ? -13.564 9.205 0.326 1.00 87.56 98 SER A N 1
ATOM 817 C CA . SER A 1 98 ? -15.002 9.232 0.052 1.00 87.56 98 SER A CA 1
ATOM 818 C C . SER A 1 98 ? -15.810 8.568 1.169 1.00 87.56 98 SER A C 1
ATOM 820 O O . SER A 1 98 ? -16.851 9.095 1.563 1.00 87.56 98 SER A O 1
ATOM 822 N N . LEU A 1 99 ? -15.333 7.440 1.702 1.00 86.12 99 LEU A N 1
ATOM 823 C CA . LEU A 1 99 ? -15.951 6.771 2.846 1.00 86.12 99 LEU A CA 1
ATOM 824 C C . LEU A 1 99 ? -15.858 7.619 4.115 1.00 86.12 99 LEU A C 1
ATOM 826 O O . LEU A 1 99 ? -16.882 7.858 4.750 1.00 86.12 99 LEU A O 1
ATOM 830 N N . THR A 1 100 ? -14.674 8.135 4.447 1.00 82.81 100 THR A N 1
ATOM 831 C CA . THR A 1 100 ? -14.469 8.985 5.628 1.00 82.81 100 THR A CA 1
ATOM 832 C C . THR A 1 100 ? -15.368 10.219 5.583 1.00 82.81 100 THR A C 1
ATOM 834 O O . THR A 1 100 ? -15.991 10.565 6.584 1.00 82.81 100 THR A O 1
ATOM 837 N N . ARG A 1 101 ? -15.522 10.847 4.409 1.00 84.12 101 ARG A N 1
ATOM 838 C CA . ARG A 1 101 ? -16.450 11.972 4.222 1.00 84.12 101 ARG A CA 1
ATOM 839 C C . ARG A 1 101 ? -17.902 11.573 4.485 1.00 84.12 101 ARG A C 1
ATOM 841 O O . ARG A 1 101 ? -18.614 12.305 5.164 1.00 84.12 101 ARG A O 1
ATOM 848 N N . LYS A 1 102 ? -18.349 10.427 3.960 1.00 85.44 102 LYS A N 1
ATOM 849 C CA . LYS A 1 102 ? -19.712 9.924 4.203 1.00 85.44 102 LYS A CA 1
ATOM 850 C C . LYS A 1 102 ? -1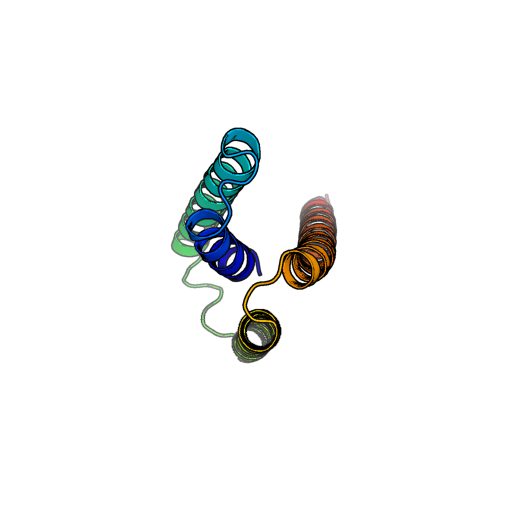9.957 9.662 5.689 1.00 85.44 102 LYS A C 1
ATOM 852 O O . LYS A 1 102 ? -20.982 10.092 6.201 1.00 85.44 102 LYS A O 1
ATOM 857 N N . LEU A 1 103 ? -19.008 9.025 6.374 1.00 79.62 103 LEU A N 1
ATOM 858 C CA . LEU A 1 103 ? -19.099 8.736 7.809 1.00 79.62 103 LEU A CA 1
ATOM 859 C C . LEU A 1 103 ? -19.115 10.019 8.653 1.00 79.62 103 LEU A C 1
ATOM 861 O O . LEU A 1 103 ? -19.922 10.143 9.567 1.00 79.62 103 LEU A O 1
ATOM 865 N N . SER A 1 104 ? -18.298 11.015 8.298 1.00 77.31 104 SER A N 1
ATOM 866 C CA . SER A 1 104 ? -18.296 12.325 8.966 1.00 77.31 104 SER A CA 1
ATOM 867 C C . SER A 1 104 ? -19.623 13.078 8.812 1.00 77.31 104 SER A C 1
ATOM 869 O O . SER A 1 104 ? -20.029 13.793 9.726 1.00 77.31 104 SER A O 1
ATOM 871 N N . ASN A 1 105 ? -20.321 12.899 7.688 1.00 74.81 105 ASN A N 1
ATOM 872 C CA . ASN A 1 105 ? -21.627 13.515 7.455 1.00 74.81 105 ASN A CA 1
ATOM 873 C C . ASN A 1 105 ? -22.776 12.798 8.184 1.00 74.81 105 ASN A C 1
ATOM 875 O O . ASN A 1 105 ? -23.807 13.418 8.409 1.00 74.81 105 ASN A O 1
ATOM 879 N N . GLN A 1 106 ? -22.614 11.524 8.558 1.00 62.69 106 GLN A N 1
ATOM 880 C CA . GLN A 1 106 ? -23.620 10.760 9.313 1.00 62.69 106 GLN A CA 1
ATOM 881 C C . GLN A 1 106 ? -23.584 11.037 10.824 1.00 62.69 106 GLN A C 1
ATOM 883 O O . GLN A 1 106 ? -24.575 10.821 11.505 1.00 62.69 106 GLN A O 1
ATOM 888 N N . GLY A 1 107 ? -22.475 11.560 11.356 1.00 56.38 107 GLY A N 1
ATOM 889 C CA . GLY A 1 107 ? -22.374 12.003 12.755 1.00 56.38 107 GLY A CA 1
ATOM 890 C C . GLY A 1 107 ? -22.959 13.398 13.028 1.00 56.38 107 GLY A C 1
ATOM 891 O O . GLY A 1 107 ? -22.671 13.969 14.075 1.00 56.38 107 GLY A O 1
ATOM 892 N N . LYS A 1 108 ? -23.706 13.973 12.075 1.00 52.12 108 LYS A N 1
ATOM 893 C CA . LYS A 1 108 ? -24.310 15.317 12.141 1.00 52.12 108 LYS A CA 1
ATOM 894 C C . LYS A 1 108 ? -25.845 15.292 12.053 1.00 52.12 108 LYS A C 1
ATOM 896 O O . LYS A 1 108 ? -26.425 16.242 11.530 1.00 52.12 108 LYS A O 1
ATOM 901 N N . ASP A 1 109 ? -26.497 14.233 12.529 1.00 36.47 109 ASP A N 1
ATOM 902 C CA . ASP A 1 109 ? -27.946 14.301 12.763 1.00 36.47 109 ASP A CA 1
ATOM 903 C C . ASP A 1 109 ? -28.230 15.066 14.079 1.00 36.47 109 ASP A C 1
ATOM 905 O O . ASP A 1 109 ? -27.503 14.846 15.054 1.00 36.47 109 ASP A O 1
ATOM 909 N N . PRO A 1 110 ? -29.198 16.009 14.086 1.00 50.31 110 PRO A N 1
ATOM 910 C CA . PRO A 1 110 ? -29.518 16.880 15.223 1.00 50.31 110 PRO A CA 1
ATOM 911 C C . PRO A 1 110 ? -30.182 16.170 16.409 1.00 50.31 110 PRO A C 1
ATOM 913 O O . PRO A 1 110 ? -30.864 15.140 16.201 1.00 50.31 110 PRO A O 1
#

Foldseek 3Di:
DLVLLLVVLVVVVVPDVPPCVPSVVVSVVSVVVVVVVVVVCVVVVVPPPPDPVVVVVVVVVVVVSVVLVVQCVVVVVDPVSVVVVVVVVVVVVVVVVVVVVVVVVVVPDD